Protein AF-A0A2Z3HVZ5-F1 (afdb_monomer_lite)

Sequence (102 aa):
MIVALWLAASVTTVCLEPGGGLSPVICKAPATRLDARREVCECPTGRRTDAPLCAEGETPPPETRQLNAFRRKAGQDGSLVGDRYRDRPLCVIPPNPQGRRP

Foldseek 3Di:
DDPPPPPPQDKDKWFQALLQDTHHWDFDDDPDPVPNDDRDTDRPHGDIAIFGAADVVGDADDDDSVNSVVNNVCCPVRYLAPPDDPNHRGHDHHPDPVPPDD

Organism: NCBI:txid2201350

Structure (mmCIF, N/CA/C/O backbone):
data_AF-A0A2Z3HVZ5-F1
#
_entry.id   AF-A0A2Z3HVZ5-F1
#
loop_
_atom_site.group_PDB
_atom_site.id
_atom_site.type_symbol
_atom_site.label_atom_id
_atom_site.label_alt_id
_atom_site.label_comp_id
_atom_site.label_asym_id
_atom_site.label_entity_id
_atom_site.label_seq_id
_atom_site.pdbx_PDB_ins_code
_atom_site.Cartn_x
_atom_site.Cartn_y
_atom_site.Cartn_z
_atom_site.occupancy
_atom_site.B_iso_or_equiv
_atom_site.auth_seq_id
_atom_site.auth_comp_id
_atom_site.auth_asym_id
_atom_site.auth_atom_id
_atom_site.pdbx_PDB_model_num
ATOM 1 N N . MET A 1 1 ? -28.602 -22.223 5.947 1.00 34.66 1 MET A N 1
ATOM 2 C CA . MET A 1 1 ? -27.165 -21.884 5.874 1.00 34.66 1 MET A CA 1
ATOM 3 C C . MET A 1 1 ? -27.036 -20.659 4.988 1.00 34.66 1 MET A C 1
ATOM 5 O O . MET A 1 1 ? -27.251 -20.768 3.791 1.00 34.66 1 MET A O 1
ATOM 9 N N . ILE A 1 2 ? -26.824 -19.485 5.583 1.00 39.25 2 ILE A N 1
ATOM 10 C CA . ILE A 1 2 ? -26.652 -18.235 4.837 1.00 39.25 2 ILE A CA 1
ATOM 11 C C . ILE A 1 2 ? -25.229 -18.264 4.284 1.00 39.25 2 ILE A C 1
ATOM 13 O O . ILE A 1 2 ? -24.266 -18.174 5.042 1.00 39.25 2 ILE A O 1
ATOM 17 N N . VAL A 1 3 ? -25.104 -18.469 2.975 1.00 42.47 3 VAL A N 1
ATOM 18 C CA . VAL A 1 3 ? -23.858 -18.224 2.251 1.00 42.47 3 VAL A CA 1
ATOM 19 C C . VAL A 1 3 ? -23.624 -16.726 2.367 1.00 42.47 3 VAL A C 1
ATOM 21 O O . VAL A 1 3 ? -24.332 -15.940 1.741 1.00 42.47 3 VAL A O 1
ATOM 24 N N . ALA A 1 4 ? -22.709 -16.324 3.248 1.00 43.91 4 ALA A N 1
ATOM 25 C CA . ALA A 1 4 ? -22.230 -14.956 3.285 1.00 43.91 4 ALA A CA 1
ATOM 26 C C . ALA A 1 4 ? -21.677 -14.659 1.890 1.00 43.91 4 ALA A C 1
ATOM 28 O O . ALA A 1 4 ? -20.641 -15.204 1.505 1.00 43.91 4 ALA A O 1
ATOM 29 N N . LEU A 1 5 ? -22.416 -13.866 1.110 1.00 40.88 5 LEU A N 1
ATOM 30 C CA . LEU A 1 5 ? -21.885 -13.240 -0.085 1.00 40.88 5 LEU A CA 1
ATOM 31 C C . LEU A 1 5 ? -20.744 -12.349 0.392 1.00 40.88 5 LEU A C 1
ATOM 33 O O . LEU A 1 5 ? -20.950 -11.221 0.834 1.00 40.88 5 LEU A O 1
ATOM 37 N N . TRP A 1 6 ? -19.536 -12.892 0.342 1.00 48.59 6 TRP A N 1
ATOM 38 C CA . TRP A 1 6 ? -18.340 -12.087 0.261 1.00 48.59 6 TRP A CA 1
ATOM 39 C C . TRP A 1 6 ? -18.523 -11.239 -0.993 1.00 48.59 6 TRP A C 1
ATOM 41 O O . TRP A 1 6 ? -18.451 -11.752 -2.109 1.00 48.59 6 TRP A O 1
ATOM 51 N N . LEU A 1 7 ? -18.834 -9.955 -0.810 1.00 52.72 7 LEU A N 1
ATOM 52 C CA . LEU A 1 7 ? -18.507 -8.942 -1.801 1.00 52.72 7 LEU A CA 1
ATOM 53 C C . LEU A 1 7 ? -17.029 -9.171 -2.091 1.00 52.72 7 LEU A C 1
ATOM 55 O O . LEU A 1 7 ? -16.187 -8.905 -1.234 1.00 52.72 7 LEU A O 1
ATOM 59 N N . ALA A 1 8 ? -16.732 -9.812 -3.219 1.00 51.19 8 ALA A N 1
ATOM 60 C CA . ALA A 1 8 ? -15.370 -10.064 -3.630 1.00 51.19 8 ALA A CA 1
ATOM 61 C C . ALA A 1 8 ? -14.768 -8.685 -3.880 1.00 51.19 8 ALA A C 1
ATOM 63 O O . ALA A 1 8 ? -14.974 -8.104 -4.944 1.00 51.19 8 ALA A O 1
ATOM 64 N N . ALA A 1 9 ? -14.116 -8.125 -2.859 1.00 62.47 9 ALA A N 1
ATOM 65 C CA . ALA A 1 9 ? -13.311 -6.934 -3.017 1.00 62.47 9 ALA A CA 1
ATOM 66 C C . ALA A 1 9 ? -12.340 -7.261 -4.145 1.00 62.47 9 ALA A C 1
ATOM 68 O O . ALA A 1 9 ? -11.557 -8.210 -4.049 1.00 62.47 9 ALA A O 1
ATOM 69 N N . SER A 1 10 ? -12.477 -6.560 -5.264 1.00 83.69 10 SER A N 1
ATOM 70 C CA . SER A 1 10 ? -11.610 -6.764 -6.409 1.00 83.69 10 SER A CA 1
ATOM 71 C C . SER A 1 10 ? -10.179 -6.476 -5.956 1.00 83.69 10 SER A C 1
ATOM 73 O O . SER A 1 10 ? -9.926 -5.522 -5.229 1.00 83.69 10 SER A O 1
ATOM 75 N N . VAL A 1 11 ? -9.245 -7.359 -6.292 1.00 90.00 11 VAL A N 1
ATOM 76 C CA . VAL A 1 11 ? -7.863 -7.284 -5.802 1.00 90.00 11 VAL A CA 1
ATOM 77 C C . VAL A 1 11 ? -6.994 -6.642 -6.874 1.00 90.00 11 VAL A C 1
ATOM 79 O O . VAL A 1 11 ? -7.184 -6.881 -8.066 1.00 90.00 11 VAL A O 1
ATOM 82 N N . THR A 1 12 ? -6.035 -5.823 -6.456 1.00 90.38 12 THR A N 1
ATOM 83 C CA . THR A 1 12 ? -5.003 -5.257 -7.325 1.00 90.38 12 THR A CA 1
ATOM 84 C C . THR A 1 12 ? -3.620 -5.534 -6.757 1.00 90.38 12 THR A C 1
ATOM 86 O O . THR A 1 12 ? -3.457 -5.651 -5.545 1.00 90.38 12 THR A O 1
ATOM 89 N N . THR A 1 13 ? -2.606 -5.592 -7.615 1.00 91.38 13 THR A N 1
ATOM 90 C CA . THR A 1 13 ? -1.215 -5.674 -7.168 1.00 91.38 13 THR A CA 1
ATOM 91 C C . THR A 1 13 ? -0.623 -4.270 -7.090 1.00 91.38 13 THR A C 1
ATOM 93 O O . THR A 1 13 ? -0.668 -3.502 -8.052 1.00 91.38 13 THR A O 1
ATOM 96 N N . VAL A 1 14 ? -0.022 -3.948 -5.949 1.00 91.50 14 VAL A N 1
ATOM 97 C CA . VAL A 1 14 ? 0.695 -2.695 -5.680 1.00 91.50 14 VAL A CA 1
ATOM 98 C C . VAL A 1 14 ? 2.126 -2.982 -5.237 1.00 91.50 14 VAL A C 1
ATOM 100 O O . VAL A 1 14 ? 2.475 -4.108 -4.875 1.00 91.50 14 VAL A O 1
ATOM 103 N N . CYS A 1 15 ? 2.968 -1.955 -5.253 1.00 93.12 15 CYS A N 1
ATOM 104 C CA . CYS A 1 15 ? 4.284 -2.009 -4.637 1.00 93.12 15 CYS A CA 1
ATOM 105 C C . CYS A 1 15 ? 4.195 -1.502 -3.199 1.00 93.12 15 CYS A C 1
ATOM 107 O O . CYS A 1 15 ? 3.894 -0.334 -2.973 1.00 93.12 15 CYS A O 1
ATOM 109 N N . LEU A 1 16 ? 4.460 -2.373 -2.226 1.00 94.25 16 LEU A N 1
ATOM 110 C CA . LEU A 1 16 ? 4.606 -1.991 -0.826 1.00 94.25 16 LEU A CA 1
ATOM 111 C C . LEU A 1 16 ? 6.059 -1.591 -0.573 1.00 94.25 16 LEU A C 1
ATOM 113 O O . LEU A 1 16 ? 6.967 -2.428 -0.583 1.00 94.25 16 LEU A O 1
ATOM 117 N N . GLU A 1 17 ? 6.269 -0.298 -0.361 1.00 93.75 17 GLU A N 1
ATOM 118 C CA . GLU A 1 17 ? 7.578 0.282 -0.085 1.00 93.75 17 GLU A CA 1
ATOM 119 C C . GLU A 1 17 ? 8.100 -0.143 1.297 1.00 93.75 17 GLU A C 1
ATOM 121 O O . GLU A 1 17 ? 7.305 -0.405 2.205 1.00 93.75 17 GLU A O 1
ATOM 126 N N . PRO A 1 18 ? 9.424 -0.121 1.539 1.00 92.56 18 PRO A N 1
ATOM 127 C CA . PRO A 1 18 ? 10.002 -0.473 2.840 1.00 92.56 18 PRO A CA 1
ATOM 128 C C . PRO A 1 18 ? 9.463 0.384 3.996 1.00 92.56 18 PRO A C 1
ATOM 130 O O . PRO A 1 18 ? 9.357 -0.074 5.134 1.00 92.56 18 PRO A O 1
ATOM 133 N N . GLY A 1 19 ? 9.079 1.632 3.705 1.00 91.88 19 GLY A N 1
ATOM 134 C CA . GLY A 1 19 ? 8.435 2.538 4.658 1.00 91.88 19 GLY A CA 1
ATOM 135 C C . GLY A 1 19 ? 6.968 2.209 4.961 1.00 91.88 19 GLY A C 1
ATOM 136 O O . GLY A 1 19 ? 6.413 2.787 5.893 1.00 91.88 19 GLY A O 1
ATOM 137 N N . GLY A 1 20 ? 6.352 1.294 4.207 1.00 92.25 20 GLY A N 1
ATOM 138 C CA . GLY A 1 20 ? 4.943 0.913 4.297 1.00 92.25 20 GLY A CA 1
ATOM 139 C C . GLY A 1 20 ? 3.987 1.735 3.430 1.00 92.25 20 GLY A C 1
ATOM 140 O O . GLY A 1 20 ? 2.777 1.532 3.495 1.00 92.25 20 GLY A O 1
ATOM 141 N N . GLY A 1 21 ? 4.520 2.674 2.644 1.00 92.50 21 GLY A N 1
ATOM 142 C CA . GLY A 1 21 ? 3.757 3.376 1.613 1.00 92.50 21 GLY A CA 1
ATOM 143 C C . GLY A 1 21 ? 3.451 2.463 0.426 1.00 92.50 21 GLY A C 1
ATOM 144 O O . GLY A 1 21 ? 4.095 1.429 0.254 1.00 92.50 21 GLY A O 1
ATOM 145 N N . LEU A 1 22 ? 2.470 2.854 -0.383 1.00 91.50 22 LEU A N 1
ATOM 146 C CA . LEU A 1 22 ? 2.090 2.133 -1.594 1.00 91.50 22 LEU A CA 1
ATOM 147 C C . LEU A 1 22 ? 2.479 2.936 -2.836 1.00 91.50 22 LEU A C 1
ATOM 149 O O . LEU A 1 22 ? 2.225 4.138 -2.900 1.00 91.50 22 LEU A O 1
ATOM 153 N N . SER A 1 23 ? 3.033 2.247 -3.828 1.00 89.44 23 SER A N 1
ATOM 154 C CA . SER A 1 23 ? 3.380 2.791 -5.142 1.00 89.44 23 SER A CA 1
ATOM 155 C C . SER A 1 23 ? 2.740 1.948 -6.254 1.00 89.44 23 SER A C 1
ATOM 157 O O . SER A 1 23 ? 2.475 0.757 -6.053 1.00 89.44 23 SER A O 1
ATOM 159 N N . PRO A 1 24 ? 2.487 2.523 -7.445 1.00 85.88 24 PRO A N 1
ATOM 160 C CA . PRO A 1 24 ? 2.063 1.745 -8.603 1.00 85.88 24 PRO A CA 1
ATOM 161 C C . PRO A 1 24 ? 3.136 0.741 -9.028 1.00 85.88 24 PRO A C 1
ATOM 163 O O . PRO A 1 24 ? 4.333 1.007 -8.922 1.00 85.88 24 PRO A O 1
ATOM 166 N N . VAL A 1 25 ? 2.696 -0.388 -9.582 1.00 88.19 25 VAL A N 1
ATOM 167 C CA . VAL A 1 25 ? 3.596 -1.305 -10.288 1.00 88.19 25 VAL A CA 1
ATOM 168 C C . VAL A 1 25 ? 4.041 -0.648 -11.592 1.00 88.19 25 VAL A C 1
ATOM 170 O O . VAL A 1 25 ? 3.220 -0.100 -12.328 1.00 88.19 25 VAL A O 1
ATOM 173 N N . ILE A 1 26 ? 5.339 -0.706 -11.886 1.00 84.12 26 ILE A N 1
ATOM 174 C CA . ILE A 1 26 ? 5.901 -0.105 -13.095 1.00 84.12 26 ILE A CA 1
ATOM 175 C C . ILE A 1 26 ? 6.090 -1.201 -14.133 1.00 84.12 26 ILE A C 1
ATOM 177 O O . ILE A 1 26 ? 6.904 -2.106 -13.955 1.00 84.12 26 ILE A O 1
ATOM 181 N N . CYS A 1 27 ? 5.335 -1.109 -15.224 1.00 81.69 27 CYS A N 1
ATOM 182 C CA . CYS A 1 27 ? 5.429 -2.026 -16.353 1.00 81.69 27 CYS A CA 1
ATOM 183 C C . CYS A 1 27 ? 6.296 -1.420 -17.453 1.00 81.69 27 CYS A C 1
ATOM 185 O O . CYS A 1 27 ? 6.026 -0.319 -17.937 1.00 81.69 27 CYS A O 1
ATOM 187 N N . LYS A 1 28 ? 7.343 -2.142 -17.857 1.00 73.12 28 LYS A N 1
ATOM 188 C CA . LYS A 1 28 ? 8.138 -1.780 -19.031 1.00 73.12 28 LYS A CA 1
ATOM 189 C C . LYS A 1 28 ? 7.431 -2.312 -20.272 1.00 73.12 28 LYS A C 1
ATOM 191 O O . LYS A 1 28 ? 7.258 -3.523 -20.417 1.00 73.12 28 LYS A O 1
ATOM 196 N N . ALA A 1 29 ? 7.028 -1.400 -21.153 1.00 68.00 29 ALA A N 1
ATOM 197 C CA . ALA A 1 29 ? 6.570 -1.773 -22.481 1.00 68.00 29 ALA A CA 1
ATOM 198 C C . ALA A 1 29 ? 7.749 -2.366 -23.273 1.00 68.00 29 ALA A C 1
ATOM 200 O O . ALA A 1 29 ? 8.885 -1.901 -23.115 1.00 68.00 29 ALA A O 1
ATOM 201 N N . PRO A 1 30 ? 7.515 -3.383 -24.114 1.00 63.91 30 PRO A N 1
ATOM 202 C CA . PRO A 1 30 ? 8.575 -3.944 -24.934 1.00 63.91 30 PRO A CA 1
ATOM 203 C C . PRO A 1 30 ? 9.134 -2.881 -25.886 1.00 63.91 30 PRO A C 1
ATOM 205 O O . PRO A 1 30 ? 8.386 -2.145 -26.530 1.00 63.91 30 PRO A O 1
ATOM 208 N N . ALA A 1 31 ? 10.464 -2.803 -25.975 1.00 64.19 31 ALA A N 1
ATOM 209 C CA . ALA A 1 31 ? 11.161 -1.803 -26.787 1.00 64.19 31 ALA A CA 1
ATOM 210 C C . ALA A 1 31 ? 10.914 -1.977 -28.296 1.00 64.19 31 ALA A C 1
ATOM 212 O O . ALA A 1 31 ? 11.100 -1.042 -29.072 1.00 64.19 31 ALA A O 1
ATOM 213 N N . THR A 1 32 ? 10.494 -3.169 -28.728 1.00 61.84 32 THR A N 1
ATOM 214 C CA . THR A 1 32 ? 10.210 -3.470 -30.130 1.00 61.84 32 THR A CA 1
ATOM 215 C C . THR A 1 32 ? 8.988 -4.378 -30.261 1.00 61.84 32 THR A C 1
ATOM 217 O O . THR A 1 32 ? 8.676 -5.164 -29.369 1.00 61.84 32 THR A O 1
ATOM 220 N N . ARG A 1 33 ? 8.309 -4.318 -31.416 1.00 63.62 33 ARG A N 1
ATOM 221 C CA . ARG A 1 33 ? 7.185 -5.218 -31.748 1.00 63.62 33 ARG A CA 1
ATOM 222 C C . ARG A 1 33 ? 7.582 -6.701 -31.797 1.00 63.62 33 ARG A C 1
ATOM 224 O O . ARG A 1 33 ? 6.699 -7.551 -31.740 1.00 63.62 33 ARG A O 1
ATOM 231 N N . LEU A 1 34 ? 8.876 -7.007 -31.929 1.00 64.81 34 LEU A N 1
ATOM 232 C CA . LEU A 1 34 ? 9.387 -8.379 -31.980 1.00 64.81 34 LEU A CA 1
ATOM 233 C C . LEU A 1 34 ? 9.415 -9.033 -30.585 1.00 64.81 34 LEU A C 1
ATOM 235 O O . LEU A 1 34 ? 9.182 -10.233 -30.468 1.00 64.81 34 LEU A O 1
ATOM 239 N N . ASP A 1 35 ? 9.586 -8.229 -29.531 1.00 60.28 35 ASP A N 1
ATOM 240 C CA . ASP A 1 35 ? 9.562 -8.640 -28.121 1.00 60.28 35 ASP A CA 1
ATOM 241 C C . ASP A 1 35 ? 8.156 -8.552 -27.507 1.00 60.28 35 ASP A C 1
ATOM 243 O O . ASP A 1 35 ? 7.970 -8.153 -26.361 1.00 60.28 35 ASP A O 1
ATOM 247 N N . ALA A 1 36 ? 7.122 -8.966 -28.242 1.00 57.22 36 ALA A N 1
ATOM 248 C CA . ALA A 1 36 ? 5.728 -8.901 -27.786 1.00 57.22 36 ALA A CA 1
ATOM 249 C C . ALA A 1 36 ? 5.418 -9.744 -26.527 1.00 57.22 36 ALA A C 1
ATOM 251 O O . ALA A 1 36 ? 4.267 -9.811 -26.100 1.00 57.22 36 ALA A O 1
ATOM 252 N N . ARG A 1 37 ? 6.397 -10.461 -25.956 1.00 57.69 37 ARG A N 1
ATOM 253 C CA . ARG A 1 37 ? 6.111 -11.593 -25.074 1.00 57.69 37 ARG A CA 1
ATOM 254 C C . ARG A 1 37 ? 5.967 -11.292 -23.593 1.00 57.69 37 ARG A C 1
AT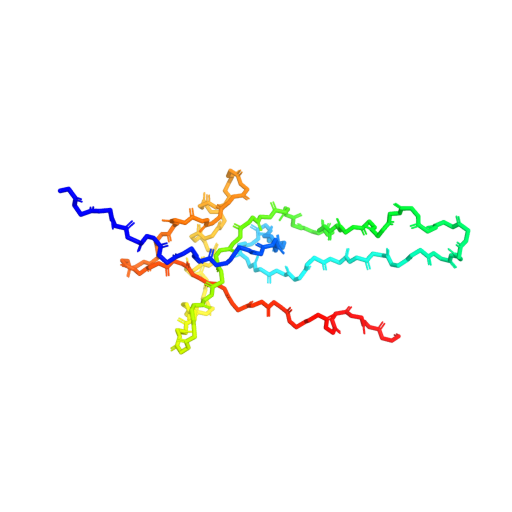OM 256 O O . ARG A 1 37 ? 5.303 -12.111 -22.968 1.00 57.69 37 ARG A O 1
ATOM 263 N N . ARG A 1 38 ? 6.483 -10.204 -23.006 1.00 53.31 38 ARG A N 1
ATOM 264 C CA . ARG A 1 38 ? 6.189 -9.873 -21.591 1.00 53.31 38 ARG A CA 1
ATOM 265 C C . ARG A 1 38 ? 6.295 -8.376 -21.322 1.00 53.31 38 ARG A C 1
ATOM 267 O O . ARG A 1 38 ? 7.395 -7.836 -21.305 1.00 53.31 38 ARG A O 1
ATOM 274 N N . GLU A 1 39 ? 5.169 -7.731 -21.026 1.00 60.09 39 GLU A N 1
ATOM 275 C CA . GLU A 1 39 ? 5.202 -6.539 -20.177 1.00 60.09 39 GLU A CA 1
ATOM 276 C C . GLU A 1 39 ? 5.739 -6.986 -18.813 1.00 60.09 39 GLU A C 1
ATOM 278 O O . GLU A 1 39 ? 5.074 -7.697 -18.055 1.00 60.09 39 GLU A O 1
ATOM 283 N N . VAL A 1 40 ? 7.004 -6.669 -18.543 1.00 69.12 40 VAL A N 1
ATOM 284 C CA . VAL A 1 40 ? 7.631 -6.995 -17.264 1.00 69.12 40 VAL A CA 1
ATOM 285 C C . VAL A 1 40 ? 7.273 -5.876 -16.298 1.00 69.12 40 VAL A C 1
ATOM 287 O O . VAL A 1 40 ? 7.707 -4.733 -16.448 1.00 69.12 40 VAL A O 1
ATOM 290 N N . CYS A 1 41 ? 6.412 -6.214 -15.345 1.00 81.94 41 CYS A N 1
ATOM 291 C CA . CYS A 1 41 ? 5.933 -5.317 -14.308 1.00 81.94 41 CYS A CA 1
ATOM 292 C C . CYS A 1 41 ? 6.701 -5.578 -13.008 1.00 81.94 41 CYS A C 1
ATOM 294 O O . CYS A 1 41 ? 6.696 -6.698 -12.494 1.00 81.94 41 CYS A O 1
ATOM 296 N N . GLU A 1 42 ? 7.355 -4.549 -12.478 1.00 86.50 42 GLU A N 1
ATOM 297 C CA . GLU A 1 42 ? 8.278 -4.650 -11.344 1.00 86.50 42 GLU A CA 1
ATOM 298 C C . GLU A 1 42 ? 7.979 -3.586 -10.281 1.00 86.50 42 GLU A C 1
ATOM 300 O O . GLU A 1 42 ? 7.359 -2.554 -10.550 1.00 86.50 42 GLU A O 1
ATOM 305 N N . CYS A 1 43 ? 8.459 -3.850 -9.066 1.00 89.50 43 CYS A N 1
ATOM 306 C CA . CYS A 1 43 ? 8.512 -2.893 -7.968 1.00 89.50 43 CYS A CA 1
ATOM 307 C C . CYS A 1 43 ? 9.983 -2.532 -7.716 1.00 89.50 43 CYS A C 1
ATOM 309 O O . CYS A 1 43 ? 10.702 -3.368 -7.174 1.00 89.50 43 CYS A O 1
ATOM 311 N N . PRO A 1 44 ? 10.462 -1.338 -8.119 1.00 84.75 44 PRO A N 1
ATOM 312 C CA . PRO A 1 44 ? 11.891 -1.016 -8.043 1.00 84.75 44 PRO A CA 1
ATOM 313 C C . PRO A 1 44 ? 12.443 -0.945 -6.618 1.00 84.75 44 PRO A C 1
ATOM 315 O O . PRO A 1 44 ? 13.582 -1.327 -6.375 1.00 84.75 44 PRO A O 1
ATOM 318 N N . THR A 1 45 ? 11.646 -0.425 -5.686 1.00 86.50 45 THR A N 1
ATOM 319 C CA . THR A 1 45 ? 12.061 -0.156 -4.300 1.00 86.50 45 THR A CA 1
ATOM 320 C C . THR A 1 45 ? 11.252 -0.945 -3.273 1.00 86.50 45 THR A C 1
ATOM 322 O O . THR A 1 45 ? 11.694 -1.093 -2.134 1.00 86.50 45 THR A O 1
ATOM 325 N N . GLY A 1 46 ? 10.099 -1.489 -3.675 1.00 88.31 46 GLY A N 1
ATOM 326 C CA . GLY A 1 46 ? 9.162 -2.212 -2.819 1.00 88.31 46 GLY A CA 1
ATOM 327 C C . GLY A 1 46 ? 8.950 -3.670 -3.220 1.00 88.31 46 GLY A C 1
ATOM 328 O O . GLY A 1 46 ? 9.517 -4.173 -4.188 1.00 88.31 46 GLY A O 1
ATOM 329 N N . ARG A 1 47 ? 8.078 -4.358 -2.481 1.00 91.62 47 ARG A N 1
ATOM 330 C CA . ARG A 1 47 ? 7.624 -5.715 -2.821 1.00 91.62 47 ARG A CA 1
ATOM 331 C C . ARG A 1 47 ? 6.279 -5.675 -3.537 1.00 91.62 47 ARG A C 1
ATOM 333 O O . ARG A 1 47 ? 5.443 -4.831 -3.222 1.00 91.62 47 ARG A O 1
ATOM 340 N N . ARG A 1 48 ? 6.026 -6.635 -4.424 1.00 92.38 48 ARG A N 1
ATOM 341 C CA . ARG A 1 48 ? 4.669 -6.876 -4.931 1.00 92.38 48 ARG A CA 1
ATOM 342 C C . ARG A 1 48 ? 3.773 -7.336 -3.789 1.00 92.38 48 ARG A C 1
ATOM 344 O O . ARG A 1 48 ? 4.159 -8.226 -3.039 1.00 92.38 48 ARG A O 1
ATOM 351 N N . THR A 1 49 ? 2.635 -6.675 -3.639 1.00 94.06 49 THR A N 1
ATOM 352 C CA . THR A 1 49 ? 1.652 -6.945 -2.591 1.00 94.06 49 THR A CA 1
ATOM 353 C C . THR A 1 49 ? 0.260 -6.879 -3.186 1.00 94.06 49 THR A C 1
ATOM 355 O O . THR A 1 49 ? -0.064 -5.904 -3.864 1.00 94.06 49 THR A O 1
ATOM 358 N N . ASP A 1 50 ? -0.556 -7.888 -2.921 1.00 93.81 50 ASP A N 1
ATOM 359 C CA . ASP A 1 50 ? -1.961 -7.873 -3.307 1.00 93.81 50 ASP A CA 1
ATOM 360 C C . ASP A 1 50 ? -2.763 -7.041 -2.311 1.00 93.81 50 ASP A C 1
ATOM 362 O O . ASP A 1 50 ? -2.622 -7.191 -1.102 1.00 93.81 50 ASP A O 1
ATOM 366 N N . ALA A 1 51 ? -3.590 -6.129 -2.804 1.00 92.94 51 ALA A N 1
ATOM 367 C CA . ALA A 1 51 ? -4.373 -5.222 -1.985 1.00 92.94 51 ALA A CA 1
ATOM 368 C C . ALA A 1 51 ? -5.836 -5.202 -2.449 1.00 92.94 51 ALA A C 1
ATOM 370 O O . ALA A 1 51 ? -6.100 -5.160 -3.654 1.00 92.94 51 ALA A O 1
ATOM 371 N N . PRO A 1 52 ? -6.798 -5.211 -1.515 1.00 93.94 52 PRO A N 1
ATOM 372 C CA . PRO A 1 52 ? -8.211 -5.088 -1.848 1.00 93.94 52 PRO A CA 1
ATOM 373 C C . PRO A 1 52 ? -8.524 -3.666 -2.326 1.00 93.94 52 PRO A C 1
ATOM 375 O O . PRO A 1 52 ? -8.084 -2.684 -1.727 1.00 93.94 52 PRO A O 1
ATOM 378 N N . LEU A 1 53 ? -9.292 -3.545 -3.403 1.00 91.44 53 LEU A N 1
ATOM 379 C CA . LEU A 1 53 ? -9.811 -2.274 -3.891 1.00 91.44 53 LEU A CA 1
ATOM 380 C C . LEU A 1 53 ? -10.969 -1.811 -3.010 1.00 91.44 53 LEU A C 1
ATOM 382 O O . LEU A 1 53 ? -11.758 -2.626 -2.530 1.00 91.44 5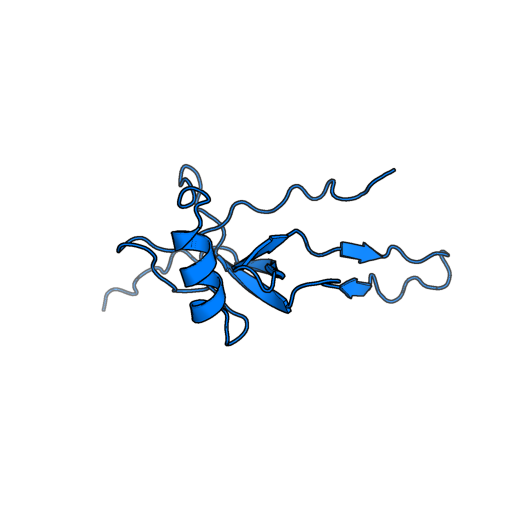3 LEU A O 1
ATOM 386 N N . CYS A 1 54 ? -11.072 -0.500 -2.807 1.00 90.31 54 CYS A N 1
ATOM 387 C CA . CYS A 1 54 ? -12.235 0.079 -2.141 1.00 90.31 54 CYS A CA 1
ATOM 388 C C . CYS A 1 54 ? -13.490 -0.152 -2.987 1.00 90.31 54 CYS A C 1
ATOM 390 O O . CYS A 1 54 ? -13.449 -0.017 -4.215 1.00 90.31 54 CYS A O 1
ATOM 392 N N . ALA A 1 55 ? -14.597 -0.499 -2.330 1.00 87.00 55 ALA A N 1
ATOM 393 C CA . ALA A 1 55 ? -15.890 -0.603 -2.992 1.00 87.00 55 ALA A CA 1
ATOM 394 C C . ALA A 1 55 ? -16.362 0.767 -3.516 1.00 87.00 55 ALA A C 1
ATOM 396 O O . ALA A 1 55 ? -15.838 1.821 -3.148 1.00 87.00 55 ALA A O 1
ATOM 397 N N . GLU A 1 56 ? -17.382 0.770 -4.374 1.00 82.81 56 GLU A N 1
ATOM 398 C CA . GLU A 1 56 ? -17.979 2.017 -4.852 1.00 82.81 56 GLU A CA 1
ATOM 399 C C . GLU A 1 56 ? -18.508 2.853 -3.672 1.00 82.81 56 GLU A C 1
ATOM 401 O O . GLU A 1 56 ? -19.273 2.367 -2.839 1.00 82.81 56 GLU A O 1
ATOM 406 N N . GLY A 1 57 ? -18.063 4.110 -3.579 1.00 84.88 57 GLY A N 1
ATOM 407 C CA . GLY A 1 57 ? -18.410 5.015 -2.478 1.00 84.88 57 GLY A CA 1
ATOM 408 C C . GLY A 1 57 ? -17.639 4.784 -1.170 1.00 84.88 57 GLY A C 1
ATOM 409 O O . GLY A 1 57 ? -17.822 5.552 -0.225 1.00 84.88 57 GLY A O 1
ATOM 410 N N . GLU A 1 58 ? -16.763 3.779 -1.096 1.00 88.00 58 GLU A N 1
ATOM 411 C CA . GLU A 1 58 ? -15.871 3.567 0.044 1.00 88.00 58 GLU A CA 1
ATOM 412 C C . GLU A 1 58 ? -14.596 4.409 -0.093 1.00 88.00 58 GLU A C 1
ATOM 414 O O . GLU A 1 58 ? -13.961 4.468 -1.147 1.00 88.00 58 GLU A O 1
ATOM 419 N N . THR A 1 59 ? -14.190 5.044 1.006 1.00 89.38 59 THR A N 1
ATOM 420 C CA . THR A 1 59 ? -12.966 5.848 1.058 1.00 89.38 59 THR A CA 1
ATOM 421 C C . THR A 1 59 ? -11.863 5.061 1.763 1.00 89.38 59 THR A C 1
ATOM 423 O O . THR A 1 59 ? -12.097 4.574 2.876 1.00 89.38 59 THR A O 1
ATOM 426 N N . PRO A 1 60 ? -10.644 4.978 1.194 1.00 90.06 60 PRO A N 1
ATOM 427 C CA . PRO A 1 60 ? -9.531 4.320 1.862 1.00 90.06 60 PRO A CA 1
ATOM 428 C C . PRO A 1 60 ? -9.194 5.012 3.190 1.00 90.06 60 PRO A C 1
ATOM 430 O O . PRO A 1 60 ? -9.439 6.215 3.358 1.00 90.06 60 PRO A O 1
ATOM 433 N N . PRO A 1 61 ? -8.579 4.292 4.145 1.00 90.94 61 PRO A N 1
ATOM 434 C CA . PRO A 1 61 ? -8.027 4.922 5.333 1.00 90.94 61 PRO A CA 1
ATOM 435 C C . PRO A 1 61 ? -7.070 6.066 4.953 1.00 90.94 61 PRO A C 1
ATOM 437 O O . PRO A 1 61 ? -6.304 5.927 4.000 1.00 90.94 61 PRO A O 1
ATOM 440 N N . PRO A 1 62 ? -7.077 7.189 5.693 1.00 90.12 62 PRO A N 1
ATOM 441 C CA . PRO A 1 62 ? -6.224 8.325 5.371 1.00 90.12 62 PRO A CA 1
ATOM 442 C C . PRO A 1 62 ? -4.744 7.934 5.429 1.00 90.12 62 PRO A C 1
ATOM 444 O O . PRO A 1 62 ? -4.298 7.271 6.374 1.00 90.12 62 PRO A O 1
ATOM 447 N N . GLU A 1 63 ? -3.980 8.394 4.438 1.00 90.75 63 GLU A N 1
ATOM 448 C CA . GLU A 1 63 ?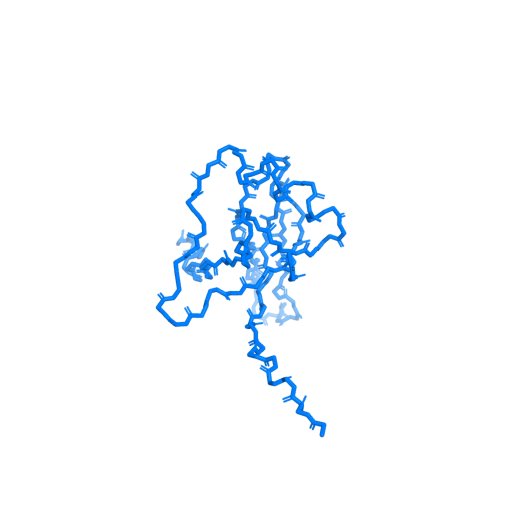 -2.540 8.157 4.348 1.00 90.75 63 GLU A CA 1
ATOM 449 C C . GLU A 1 63 ? -1.817 8.807 5.534 1.00 90.75 63 GLU A C 1
ATOM 451 O O . GLU A 1 63 ? -1.714 10.027 5.661 1.00 90.75 63 GLU A O 1
ATOM 456 N N . THR A 1 64 ? -1.334 7.970 6.452 1.00 94.94 64 THR A N 1
ATOM 457 C CA . THR A 1 64 ? -0.674 8.394 7.689 1.00 94.94 64 THR A CA 1
ATOM 458 C C . THR A 1 64 ? 0.532 7.511 7.979 1.00 94.94 64 THR A C 1
ATOM 460 O O . THR A 1 64 ? 0.600 6.353 7.567 1.00 94.94 64 THR A O 1
ATOM 463 N N . ARG A 1 65 ? 1.470 8.009 8.795 1.00 95.38 65 ARG A N 1
ATOM 464 C CA . ARG A 1 65 ? 2.609 7.195 9.267 1.00 95.38 65 ARG A CA 1
ATOM 465 C C . ARG A 1 65 ? 2.169 5.913 9.984 1.00 95.38 65 ARG A C 1
ATOM 467 O O . ARG A 1 65 ? 2.854 4.900 9.901 1.00 95.38 65 ARG A O 1
ATOM 474 N N . GLN A 1 66 ? 1.032 5.954 10.676 1.00 96.38 66 GLN A N 1
ATOM 475 C CA . GLN A 1 66 ? 0.479 4.810 11.404 1.00 96.38 66 GLN A CA 1
ATOM 476 C C . GLN A 1 66 ? -0.075 3.751 10.446 1.00 96.38 66 GLN A C 1
ATOM 478 O O . GLN A 1 66 ? 0.137 2.563 10.674 1.00 96.38 66 GLN A O 1
ATOM 483 N N . LEU A 1 67 ? -0.747 4.175 9.371 1.00 95.12 67 LEU A N 1
ATOM 484 C CA . LEU A 1 67 ? -1.205 3.276 8.313 1.00 95.12 67 LEU A CA 1
ATOM 485 C C . LEU A 1 67 ? -0.023 2.620 7.591 1.00 95.12 67 LEU A C 1
ATOM 487 O O . LEU A 1 67 ? -0.027 1.411 7.384 1.00 95.12 67 LEU A O 1
ATOM 491 N N . ASN A 1 68 ? 1.028 3.384 7.294 1.00 95.56 68 ASN A N 1
ATOM 492 C CA . ASN A 1 68 ? 2.229 2.838 6.660 1.00 95.56 68 ASN A CA 1
ATOM 493 C C . ASN A 1 68 ? 2.923 1.806 7.563 1.00 95.56 68 ASN A C 1
ATOM 495 O O . ASN A 1 68 ? 3.249 0.705 7.125 1.00 95.56 68 ASN A O 1
ATOM 499 N N . ALA A 1 69 ? 3.080 2.105 8.856 1.00 96.19 69 ALA A N 1
ATOM 500 C CA . ALA A 1 69 ? 3.633 1.146 9.811 1.00 96.19 69 ALA A CA 1
ATOM 501 C C . ALA A 1 69 ? 2.804 -0.149 9.898 1.00 96.19 69 ALA A C 1
ATOM 503 O O . ALA A 1 69 ? 3.385 -1.231 9.991 1.00 96.19 69 ALA A O 1
ATOM 504 N N . PHE A 1 70 ? 1.471 -0.038 9.835 1.00 96.69 70 PHE A N 1
ATOM 505 C CA . PHE A 1 70 ? 0.570 -1.187 9.758 1.00 96.69 70 PHE A CA 1
ATOM 506 C C . PHE A 1 70 ? 0.803 -1.998 8.479 1.00 96.69 70 PHE A C 1
ATOM 508 O O . PHE A 1 70 ? 1.145 -3.171 8.582 1.00 96.69 70 PHE A O 1
ATOM 515 N N . ARG A 1 71 ? 0.717 -1.375 7.295 1.00 95.81 71 ARG A N 1
ATOM 516 C CA . ARG A 1 71 ? 0.899 -2.045 5.993 1.00 95.81 71 ARG A CA 1
ATOM 517 C C . ARG A 1 71 ? 2.238 -2.767 5.896 1.00 95.81 71 ARG A C 1
ATOM 519 O O . ARG A 1 71 ? 2.286 -3.903 5.447 1.00 95.81 71 ARG A O 1
ATOM 526 N N . ARG A 1 72 ? 3.319 -2.147 6.383 1.00 94.69 72 ARG A N 1
ATOM 527 C CA . ARG A 1 72 ? 4.655 -2.765 6.425 1.00 94.69 72 ARG A CA 1
ATOM 528 C C . ARG A 1 72 ? 4.679 -4.067 7.227 1.00 94.69 72 ARG A C 1
ATOM 530 O O . ARG A 1 72 ? 5.450 -4.964 6.902 1.00 94.69 72 ARG A O 1
ATOM 537 N N . LYS A 1 73 ? 3.909 -4.138 8.316 1.00 95.56 73 LYS A N 1
ATOM 538 C CA . LYS A 1 73 ? 3.821 -5.332 9.163 1.00 95.56 73 LYS A CA 1
ATOM 539 C C . LYS A 1 73 ? 2.852 -6.360 8.583 1.00 95.56 73 LYS A C 1
ATOM 541 O O . LYS A 1 73 ? 3.166 -7.540 8.619 1.00 95.56 73 LYS A O 1
ATOM 546 N N . ALA A 1 74 ? 1.709 -5.904 8.086 1.00 95.12 74 ALA A N 1
ATOM 547 C CA . ALA A 1 74 ? 0.6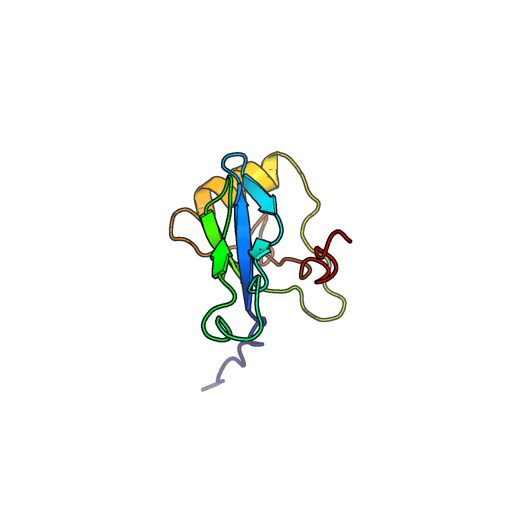37 -6.755 7.596 1.00 95.12 74 ALA A CA 1
ATOM 548 C C . ALA A 1 74 ? 1.018 -7.433 6.269 1.00 95.12 74 ALA A C 1
ATOM 550 O O . ALA A 1 74 ? 1.071 -8.652 6.213 1.00 95.12 74 ALA A O 1
ATOM 551 N N . GLY A 1 75 ? 1.507 -6.666 5.286 1.00 93.88 75 GLY A N 1
ATOM 552 C CA . GLY A 1 75 ? 1.952 -7.171 3.978 1.00 93.88 75 GLY A CA 1
ATOM 553 C C . GLY A 1 75 ? 3.297 -7.904 3.977 1.00 93.88 75 GLY A C 1
ATOM 554 O O . GLY A 1 75 ? 4.002 -7.939 2.960 1.00 93.88 75 GLY A O 1
ATOM 555 N N . GLN A 1 76 ? 3.712 -8.462 5.117 1.00 92.69 76 GLN A N 1
ATOM 556 C CA . GLN A 1 76 ? 4.938 -9.256 5.204 1.00 92.69 76 GLN A CA 1
ATOM 557 C C . GLN A 1 76 ? 4.858 -10.552 4.392 1.00 92.69 76 GLN A C 1
ATOM 559 O O . GLN A 1 76 ? 5.883 -11.003 3.876 1.00 92.69 76 GLN A O 1
ATOM 564 N N . ASP A 1 77 ? 3.654 -11.088 4.245 1.00 92.44 77 ASP A N 1
ATOM 565 C CA . ASP A 1 77 ? 3.299 -12.260 3.446 1.00 92.44 77 ASP A CA 1
ATOM 566 C C . ASP A 1 77 ? 3.043 -11.935 1.960 1.00 92.44 77 ASP A C 1
ATOM 568 O O . ASP A 1 77 ? 2.863 -12.844 1.154 1.00 92.44 77 ASP A O 1
ATOM 572 N N . GLY A 1 78 ? 3.073 -10.652 1.584 1.00 93.19 78 GLY A N 1
ATOM 573 C CA . GLY A 1 78 ? 2.772 -10.198 0.227 1.00 93.19 78 GLY A CA 1
ATOM 574 C C . GLY A 1 78 ? 1.285 -9.954 -0.034 1.00 93.19 78 GLY A C 1
ATOM 575 O O . GLY A 1 78 ? 0.905 -9.786 -1.191 1.00 93.19 78 GLY A O 1
ATOM 576 N N . SER A 1 79 ? 0.447 -9.882 1.000 1.00 94.50 79 SER A N 1
ATOM 577 C CA . SER A 1 79 ? -0.973 -9.572 0.866 1.00 94.50 79 SER A CA 1
ATOM 578 C C . SER A 1 79 ? -1.435 -8.574 1.925 1.00 94.50 79 SER A C 1
ATOM 580 O O . SER A 1 79 ? -0.946 -8.537 3.042 1.00 94.50 79 SER A O 1
ATOM 582 N N . LEU A 1 80 ? -2.390 -7.736 1.548 1.00 94.38 80 LEU A N 1
ATOM 583 C CA . LEU A 1 80 ? -3.169 -6.868 2.427 1.00 94.38 80 LEU A CA 1
ATOM 584 C C . LEU A 1 80 ? -4.658 -7.251 2.398 1.00 94.38 80 LEU A C 1
ATOM 586 O O . LEU A 1 80 ? -5.524 -6.519 2.882 1.00 94.38 80 LEU A O 1
ATOM 590 N N . VAL A 1 81 ? -4.989 -8.371 1.751 1.00 94.31 81 VAL A N 1
ATOM 591 C CA . VAL A 1 81 ? -6.363 -8.845 1.577 1.00 94.31 81 VAL A CA 1
ATOM 592 C C . VAL A 1 81 ? -6.873 -9.424 2.891 1.00 94.31 81 VAL A C 1
ATOM 594 O O . VAL A 1 81 ? -6.273 -10.325 3.466 1.00 94.31 81 VAL A O 1
ATOM 597 N N . GLY A 1 82 ? -8.016 -8.917 3.354 1.00 91.00 82 GLY A N 1
ATOM 598 C CA . GLY A 1 82 ? -8.623 -9.325 4.624 1.00 91.00 82 GLY A CA 1
ATOM 599 C C . GLY A 1 82 ? -8.055 -8.605 5.851 1.00 91.00 82 GLY A C 1
ATOM 600 O O . GLY A 1 82 ? -8.627 -8.721 6.937 1.00 91.00 82 GLY A O 1
ATOM 601 N N . ASP A 1 83 ? -6.995 -7.812 5.683 1.00 93.88 83 ASP A N 1
ATOM 602 C CA . ASP A 1 83 ? -6.444 -6.994 6.754 1.00 93.88 83 ASP A CA 1
ATOM 603 C C . ASP A 1 83 ? -7.410 -5.900 7.196 1.00 93.88 83 ASP A C 1
ATOM 605 O O . ASP A 1 83 ? -8.164 -5.319 6.410 1.00 93.88 83 ASP A O 1
ATOM 609 N N . ARG A 1 84 ? -7.354 -5.580 8.490 1.00 93.62 84 ARG A N 1
ATOM 610 C CA . ARG A 1 84 ? -8.182 -4.538 9.096 1.00 93.62 84 ARG A CA 1
ATOM 611 C C . ARG A 1 84 ? -7.316 -3.506 9.791 1.00 93.62 84 ARG A C 1
ATOM 613 O O . ARG A 1 84 ? -6.491 -3.833 10.641 1.00 93.62 84 ARG A O 1
ATOM 620 N N . TYR A 1 85 ? -7.557 -2.243 9.470 1.00 93.62 85 TYR A N 1
ATOM 621 C CA . TYR A 1 85 ? -6.915 -1.107 10.111 1.00 93.62 85 TYR A CA 1
ATOM 622 C C . TYR A 1 85 ? -7.948 -0.318 10.917 1.00 93.62 85 TYR A C 1
ATOM 624 O O . TYR A 1 85 ? -8.894 0.230 10.351 1.00 93.62 85 TYR A O 1
ATOM 632 N N . ARG A 1 86 ? -7.755 -0.235 12.243 1.00 90.25 86 ARG A N 1
ATOM 633 C CA . ARG A 1 86 ? -8.692 0.429 13.177 1.00 90.25 86 ARG A CA 1
ATOM 634 C C . ARG A 1 86 ? -10.133 -0.063 12.988 1.00 90.25 86 ARG A C 1
ATOM 636 O O . ARG A 1 86 ? -11.032 0.724 12.703 1.00 90.25 86 ARG A O 1
ATOM 643 N N . ASP A 1 87 ? -10.298 -1.382 13.052 1.00 88.62 87 ASP A N 1
ATOM 644 C CA . ASP A 1 87 ? -11.575 -2.100 12.935 1.00 88.62 87 ASP A CA 1
ATOM 645 C C . ASP A 1 87 ? -12.305 -1.970 11.591 1.00 88.62 87 ASP A C 1
ATOM 647 O O . ASP A 1 87 ? -13.374 -2.557 11.409 1.00 88.62 87 ASP A O 1
ATOM 651 N N . ARG A 1 88 ? -11.707 -1.304 10.600 1.00 88.88 88 ARG A N 1
ATOM 652 C CA . ARG A 1 88 ? -12.244 -1.210 9.238 1.00 88.88 88 ARG A CA 1
ATOM 653 C C . ARG A 1 88 ? -11.430 -2.061 8.266 1.00 88.88 88 ARG A C 1
ATOM 655 O O . ARG A 1 88 ? -10.215 -2.161 8.461 1.00 88.88 88 ARG A O 1
ATOM 662 N N . PRO A 1 89 ? -12.063 -2.681 7.253 1.00 89.50 89 PRO A N 1
ATOM 663 C CA . PRO A 1 89 ? -11.338 -3.322 6.164 1.00 89.50 89 PRO A CA 1
ATOM 664 C C . PRO A 1 89 ? -10.316 -2.354 5.578 1.00 89.50 89 PRO A C 1
ATOM 666 O O . PRO A 1 89 ? -10.600 -1.170 5.381 1.00 89.50 89 PRO A O 1
ATOM 669 N N . LEU A 1 90 ? -9.100 -2.838 5.359 1.00 92.44 90 LEU A N 1
ATOM 670 C CA . LEU A 1 90 ? -8.156 -2.104 4.544 1.00 92.44 90 LEU A CA 1
ATOM 671 C C . LEU A 1 90 ? -8.649 -2.166 3.097 1.00 92.44 90 LEU A C 1
ATOM 673 O O . LEU A 1 90 ? -9.100 -3.212 2.644 1.00 92.44 90 LEU A O 1
ATOM 677 N N . CYS A 1 91 ? -8.554 -1.049 2.388 1.00 92.94 91 CYS A N 1
ATOM 678 C CA . CYS A 1 91 ? -8.786 -0.979 0.957 1.00 92.94 91 CYS A CA 1
ATOM 679 C C . CYS A 1 91 ? -7.879 0.089 0.343 1.00 92.94 91 CYS A C 1
ATOM 681 O O . CYS A 1 91 ? -7.383 0.983 1.043 1.00 92.94 91 CYS A O 1
ATOM 683 N N . VAL A 1 92 ? -7.628 -0.023 -0.957 1.00 91.00 92 VAL A N 1
ATOM 684 C CA . VAL A 1 92 ? -6.837 0.931 -1.732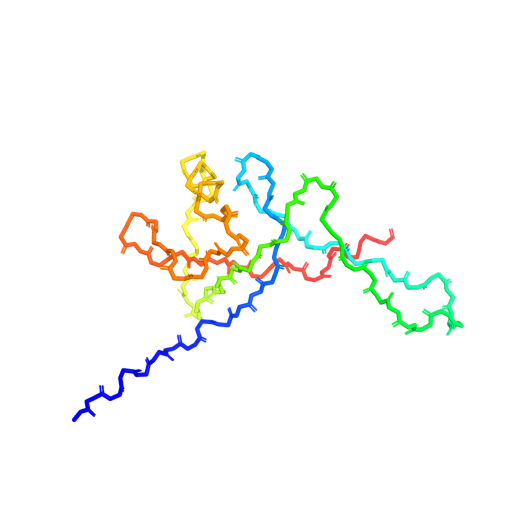 1.00 91.00 92 VAL A CA 1
ATOM 685 C C . VAL A 1 92 ? -7.642 1.435 -2.921 1.00 91.00 92 VAL A C 1
ATOM 687 O O . VAL A 1 92 ? -8.493 0.736 -3.466 1.00 91.00 92 VAL A O 1
ATOM 690 N N . ILE A 1 93 ? -7.351 2.654 -3.354 1.00 87.06 93 ILE A N 1
ATOM 691 C CA . ILE A 1 93 ? -7.815 3.136 -4.655 1.00 87.06 93 ILE A CA 1
ATOM 692 C C . ILE A 1 93 ? -6.814 2.615 -5.692 1.00 87.06 93 ILE A C 1
ATOM 694 O O . ILE A 1 93 ? -5.605 2.693 -5.442 1.00 87.06 93 ILE A O 1
ATOM 698 N N . PRO A 1 94 ? -7.273 2.069 -6.833 1.00 68.94 94 PRO A N 1
ATOM 699 C CA . PRO A 1 94 ? -6.357 1.609 -7.861 1.00 68.94 94 PRO A CA 1
ATOM 700 C C . PRO A 1 94 ? -5.500 2.799 -8.308 1.00 68.94 94 PRO A C 1
ATOM 702 O O . PRO A 1 94 ? -6.047 3.866 -8.608 1.00 68.94 94 PRO A O 1
ATOM 705 N N . PRO A 1 95 ? -4.164 2.663 -8.338 1.00 62.41 95 PRO A N 1
ATOM 706 C CA . PRO A 1 95 ? -3.330 3.729 -8.857 1.00 62.41 95 PRO A CA 1
ATOM 707 C C . PRO A 1 95 ? -3.738 4.001 -10.306 1.00 62.41 95 PRO A C 1
ATOM 709 O O . PRO A 1 95 ? -3.947 3.066 -11.081 1.00 62.41 95 PRO A O 1
ATOM 712 N N . ASN A 1 96 ? -3.880 5.279 -10.667 1.00 57.25 96 ASN A N 1
ATOM 713 C CA . ASN A 1 96 ? -4.235 5.666 -12.028 1.00 57.25 96 ASN A CA 1
ATOM 714 C C . ASN A 1 96 ? -3.264 4.969 -13.012 1.00 57.25 96 ASN A C 1
ATOM 716 O O . ASN A 1 96 ? -2.049 5.148 -12.876 1.00 57.25 96 ASN A O 1
ATOM 720 N N . PRO A 1 97 ? -3.750 4.193 -14.002 1.00 50.62 97 PRO A N 1
ATOM 721 C CA . PRO A 1 97 ? -2.895 3.492 -14.967 1.00 50.62 97 PRO A CA 1
ATOM 722 C C . PRO A 1 97 ? -2.025 4.438 -15.821 1.00 50.62 97 PRO A C 1
ATOM 724 O O . PRO A 1 97 ? -1.166 3.988 -16.578 1.00 50.62 97 PRO A O 1
ATOM 727 N N . GLN A 1 98 ? -2.208 5.755 -15.692 1.00 47.28 98 GLN A N 1
ATOM 728 C CA . GLN A 1 98 ? -1.403 6.807 -16.320 1.00 47.28 98 GLN A CA 1
ATOM 729 C C . GLN A 1 98 ? 0.007 6.989 -15.724 1.00 47.28 98 GLN A C 1
ATOM 731 O O . GLN A 1 98 ? 0.698 7.936 -16.079 1.00 47.28 98 GLN A O 1
ATOM 736 N N . GLY A 1 99 ? 0.511 6.040 -14.927 1.00 42.81 99 GLY A N 1
ATOM 737 C CA . GLY A 1 99 ? 1.952 5.897 -14.663 1.00 42.81 99 GLY A CA 1
ATOM 738 C C . GLY A 1 99 ? 2.821 5.681 -15.922 1.00 42.81 99 GLY A C 1
ATOM 739 O O . GLY A 1 99 ? 4.034 5.528 -15.805 1.00 42.81 99 GLY A O 1
ATOM 740 N N . ARG A 1 100 ? 2.232 5.694 -17.129 1.00 40.66 100 ARG A N 1
ATOM 741 C CA . ARG A 1 100 ? 2.923 5.986 -18.393 1.00 40.66 100 ARG A CA 1
ATOM 742 C C . ARG A 1 100 ? 3.387 7.447 -18.394 1.00 40.66 100 ARG A C 1
ATOM 744 O O . ARG A 1 100 ? 2.708 8.327 -18.914 1.00 40.66 100 ARG A O 1
ATOM 751 N N . ARG A 1 101 ? 4.556 7.703 -17.806 1.00 39.25 101 ARG A N 1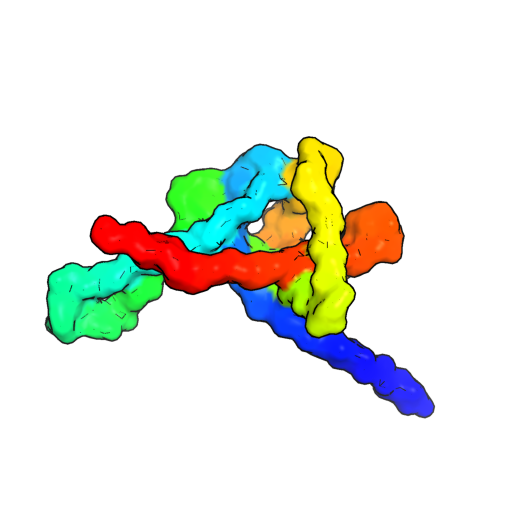
ATOM 752 C CA . ARG A 1 101 ? 5.330 8.917 -18.097 1.00 39.25 101 ARG A CA 1
ATOM 753 C C . ARG A 1 101 ? 5.553 8.978 -19.626 1.00 39.25 101 ARG A C 1
ATOM 755 O O . ARG A 1 101 ? 5.969 7.949 -20.162 1.00 39.25 101 ARG A O 1
ATOM 762 N N . PRO A 1 102 ? 5.224 10.088 -20.317 1.00 41.88 102 PRO A N 1
ATOM 763 C CA . PRO A 1 102 ? 5.564 10.258 -21.729 1.00 41.88 102 PRO A CA 1
ATOM 764 C C . PRO A 1 102 ? 7.080 10.269 -21.947 1.00 41.88 102 PRO A C 1
ATOM 766 O O . PRO A 1 102 ? 7.814 10.655 -21.002 1.00 41.88 102 PRO A O 1
#

Radius of gyration: 15.72 Å; chains: 1; bounding box: 39×32×45 Å

Secondary structure (DSSP, 8-state):
----------EEEEEE-TTS-EE--EEEPPSSGGGTT--EEE-SSSEEEEEEBPPTTPPPPP--HHHHHHHHHHGGGSB-TT-EETTEE--BPPPPTT----

pLDDT: mean 79.94, std 18.16, range [34.66, 96.69]